Protein AF-A0A839JQA0-F1 (afdb_monomer)

Foldseek 3Di:
DLVVQLVVLQVVLVVCVVVVVLLSSLQSLLVSLVSVLVVLVVVVVVQVVVCVPDDDDDPSVVDPVCVSCVSVVSSVVSNVSSVVVVVVVVVVVVVVVVVVVVCCCCPVVVVVVPPDD

Secondary structure (DSSP, 8-state):
-HHHHHHHHHHHHHHHHHTT-HHHHHHHHHHHHHHHHHHHHHHHHHHHHHHTTSSS--GGGGS-HHHHHHHHHHHHHHHHHHHHHHHHHHHHHHHHHHHHHHHHIIIIITTTTS---

Radius of gyration: 25.3 Å; Cα contacts (8 Å, |Δi|>4): 86; chains: 1; bounding box: 63×22×77 Å

Solvent-accessible surface area (backbone atoms only — not comparable to full-atom values): 6207 Å² total; per-residue (Å²): 115,69,66,62,53,38,53,49,28,46,52,49,16,51,53,28,44,74,69,65,36,54,33,58,15,21,42,34,37,15,51,22,24,44,53,50,29,51,51,50,51,52,51,47,51,52,45,55,62,52,38,76,76,62,67,91,74,51,77,72,77,71,55,57,69,68,67,62,44,46,31,48,53,50,16,51,53,27,39,53,52,14,52,52,44,44,52,52,49,53,51,50,52,54,52,50,51,53,52,49,51,54,47,45,47,54,69,73,52,54,68,74,74,80,79,84,131

Sequence (117 aa):
MAATVIIGLFLEAGVELYRRRLAAASFTAAAGFVTLHIAFIAIAWQAAATVAEEEPYPAVASLPTAAYDAPAWAAVAFLATGIILAALQWRRERVMKKQLEQFFERCLFGHNEAKED

pLDDT: mean 81.52, std 15.18, range [43.09, 96.56]

Structure (mmCIF, N/CA/C/O backbone):
data_AF-A0A839JQA0-F1
#
_entry.id   AF-A0A839JQA0-F1
#
loop_
_atom_site.group_PDB
_atom_site.id
_atom_site.type_symbol
_atom_site.label_atom_id
_atom_site.label_alt_id
_atom_site.label_comp_id
_atom_site.label_asym_id
_atom_site.label_entity_id
_atom_site.label_seq_id
_atom_site.pdbx_PDB_ins_code
_atom_site.Cartn_x
_atom_site.Cartn_y
_atom_site.Cartn_z
_atom_site.occupancy
_atom_site.B_iso_or_equiv
_atom_site.auth_seq_id
_atom_site.auth_comp_id
_atom_site.auth_asym_id
_atom_site.auth_atom_id
_atom_site.pdbx_PDB_model_num
ATOM 1 N N . MET A 1 1 ? 14.415 13.774 -7.849 1.00 62.81 1 MET A N 1
ATOM 2 C CA . MET A 1 1 ? 13.183 14.162 -7.121 1.00 62.81 1 MET A CA 1
ATOM 3 C C . MET A 1 1 ? 12.187 13.008 -6.958 1.00 62.81 1 MET A C 1
ATOM 5 O O . MET A 1 1 ? 11.658 12.860 -5.870 1.00 62.81 1 MET A O 1
ATOM 9 N N . ALA A 1 2 ? 11.954 12.146 -7.959 1.00 75.25 2 ALA A N 1
ATOM 10 C CA . ALA A 1 2 ? 11.034 11.003 -7.803 1.00 75.25 2 ALA A CA 1
ATOM 11 C C . ALA A 1 2 ? 11.497 9.966 -6.753 1.00 75.25 2 ALA A C 1
ATOM 13 O O . ALA A 1 2 ? 10.706 9.528 -5.925 1.00 75.25 2 ALA A O 1
ATOM 14 N N . ALA A 1 3 ? 12.793 9.633 -6.721 1.00 83.81 3 ALA A N 1
ATOM 15 C CA . ALA A 1 3 ? 13.338 8.646 -5.783 1.00 83.81 3 ALA A CA 1
ATOM 16 C C . ALA A 1 3 ? 13.151 9.035 -4.304 1.00 83.81 3 ALA A C 1
ATOM 18 O O . ALA A 1 3 ? 12.801 8.193 -3.486 1.00 83.81 3 ALA A O 1
ATOM 19 N N . THR A 1 4 ? 13.325 10.315 -3.958 1.00 91.38 4 THR A N 1
ATOM 20 C CA . THR A 1 4 ? 13.140 10.808 -2.582 1.00 91.38 4 THR A CA 1
ATOM 21 C C . THR A 1 4 ? 11.687 10.700 -2.124 1.00 91.38 4 THR A C 1
ATOM 23 O O . THR A 1 4 ? 11.446 10.352 -0.973 1.00 91.38 4 THR A O 1
ATOM 26 N N . VAL A 1 5 ? 10.724 10.933 -3.023 1.00 91.00 5 VAL A N 1
ATOM 27 C CA . VAL A 1 5 ? 9.290 10.767 -2.729 1.00 91.00 5 VAL A CA 1
ATOM 28 C C . VAL A 1 5 ? 8.955 9.294 -2.505 1.00 91.00 5 VAL A C 1
ATOM 30 O O . VAL A 1 5 ? 8.327 8.957 -1.507 1.00 91.00 5 VAL A O 1
ATOM 33 N N . ILE A 1 6 ? 9.429 8.408 -3.385 1.00 91.38 6 ILE A N 1
ATOM 34 C CA . ILE A 1 6 ? 9.197 6.960 -3.275 1.00 91.38 6 ILE A CA 1
ATOM 35 C C . ILE A 1 6 ? 9.757 6.420 -1.951 1.00 91.38 6 ILE A C 1
ATOM 37 O O . ILE A 1 6 ? 9.050 5.735 -1.215 1.00 91.38 6 ILE A O 1
ATOM 41 N N . ILE A 1 7 ? 11.006 6.763 -1.616 1.00 92.56 7 ILE A N 1
ATOM 42 C CA . ILE A 1 7 ? 11.641 6.348 -0.356 1.00 92.56 7 ILE A CA 1
ATOM 43 C C . ILE A 1 7 ? 10.857 6.884 0.848 1.00 92.56 7 ILE A C 1
ATOM 45 O O . ILE A 1 7 ? 10.615 6.137 1.795 1.00 92.56 7 ILE A O 1
ATOM 49 N N . GLY A 1 8 ? 10.431 8.150 0.802 1.00 93.50 8 GLY A N 1
ATOM 50 C CA . GLY A 1 8 ? 9.624 8.764 1.856 1.00 93.50 8 GLY A CA 1
ATOM 51 C C . GLY A 1 8 ? 8.318 8.013 2.111 1.00 93.50 8 GLY A C 1
ATOM 52 O O . GLY A 1 8 ? 8.029 7.683 3.258 1.00 93.50 8 GLY A O 1
ATOM 53 N N . LEU A 1 9 ? 7.586 7.657 1.051 1.00 93.81 9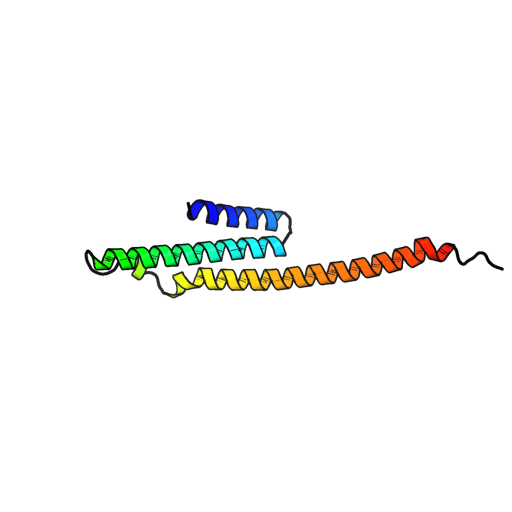 LEU A N 1
ATOM 54 C CA . LEU A 1 9 ? 6.334 6.899 1.151 1.00 93.81 9 LEU A CA 1
ATOM 55 C C . LEU A 1 9 ? 6.546 5.514 1.778 1.00 93.81 9 LEU A C 1
ATOM 57 O O . LEU A 1 9 ? 5.777 5.100 2.640 1.00 93.81 9 LEU A O 1
ATOM 61 N N . PHE A 1 10 ? 7.610 4.799 1.406 1.00 93.00 10 PHE A N 1
ATOM 62 C CA . PHE A 1 10 ? 7.890 3.491 2.009 1.00 93.00 10 PHE A CA 1
ATOM 63 C C . PHE A 1 10 ? 8.361 3.589 3.465 1.00 93.00 10 PHE A C 1
ATOM 65 O O . PHE A 1 10 ? 7.989 2.744 4.283 1.00 93.00 10 PHE A O 1
ATOM 72 N N . LEU A 1 11 ? 9.133 4.622 3.816 1.00 96.12 11 LEU A N 1
ATOM 73 C CA . LEU A 1 11 ? 9.495 4.896 5.209 1.00 96.12 11 LEU A CA 1
ATOM 74 C C . LEU A 1 11 ? 8.255 5.204 6.049 1.00 96.12 11 LEU A C 1
ATOM 76 O O . LEU A 1 11 ? 8.095 4.645 7.133 1.00 96.12 11 LEU A O 1
ATOM 80 N N . GLU A 1 12 ? 7.361 6.049 5.541 1.00 95.00 12 GLU A N 1
ATOM 81 C CA . GLU A 1 12 ? 6.112 6.395 6.213 1.00 95.00 12 GLU A CA 1
ATOM 82 C C . GLU A 1 12 ? 5.208 5.168 6.379 1.00 95.00 12 GLU A C 1
ATOM 84 O O . GLU A 1 12 ? 4.757 4.895 7.493 1.00 95.00 12 GLU A O 1
ATOM 89 N N . ALA A 1 13 ? 5.059 4.345 5.337 1.00 93.12 13 ALA A N 1
ATOM 90 C CA . ALA A 1 13 ? 4.343 3.075 5.428 1.00 93.12 13 ALA A CA 1
ATOM 91 C C . ALA A 1 13 ? 4.941 2.153 6.510 1.00 93.12 13 ALA A C 1
ATOM 93 O O . ALA A 1 13 ? 4.205 1.529 7.279 1.00 93.12 13 ALA A O 1
ATOM 94 N N . GLY A 1 14 ? 6.273 2.103 6.628 1.00 93.62 14 GLY A N 1
ATOM 95 C CA . GLY A 1 14 ? 6.969 1.371 7.689 1.00 93.62 14 GLY A CA 1
ATOM 96 C C . GLY A 1 14 ? 6.680 1.921 9.091 1.00 93.62 14 GLY A C 1
ATOM 97 O O . GLY A 1 14 ? 6.420 1.152 10.020 1.00 93.62 14 GLY A O 1
ATOM 98 N N . VAL A 1 15 ? 6.657 3.247 9.250 1.00 96.56 15 VAL A N 1
ATOM 99 C CA . VAL A 1 15 ? 6.299 3.914 10.515 1.00 96.56 15 VAL A CA 1
ATOM 100 C C . VAL A 1 15 ? 4.844 3.630 10.897 1.00 96.56 15 VAL A C 1
ATOM 102 O O . VAL A 1 15 ? 4.544 3.357 12.063 1.00 96.56 15 VAL A O 1
ATOM 105 N N . GLU A 1 16 ? 3.926 3.667 9.939 1.00 94.75 16 GLU A N 1
ATOM 106 C CA . GLU A 1 16 ? 2.511 3.369 10.166 1.00 94.75 16 GLU A CA 1
ATOM 107 C C . GLU A 1 16 ? 2.284 1.902 10.526 1.00 94.75 16 GLU A C 1
ATOM 109 O O . GLU A 1 16 ? 1.506 1.602 11.442 1.00 94.75 16 GLU A O 1
ATOM 114 N N . LEU A 1 17 ? 3.014 0.997 9.872 1.00 93.25 17 LEU A N 1
ATOM 115 C CA . LEU A 1 17 ? 3.010 -0.424 10.192 1.00 93.25 17 LEU A CA 1
ATOM 116 C C . LEU A 1 17 ? 3.523 -0.662 11.618 1.00 93.25 17 LEU A C 1
ATOM 118 O O . LEU A 1 17 ? 2.867 -1.359 12.396 1.00 93.25 17 LEU A O 1
ATOM 122 N N . TYR A 1 18 ? 4.627 -0.012 12.001 1.00 95.00 18 TYR A N 1
ATOM 123 C CA . TYR A 1 18 ? 5.167 -0.058 13.364 1.00 95.00 18 TYR A CA 1
ATOM 124 C C . TYR A 1 18 ? 4.159 0.454 14.405 1.00 95.00 18 TYR A C 1
ATOM 126 O O . TYR A 1 18 ? 3.971 -0.152 15.462 1.00 95.00 18 TYR A O 1
ATOM 134 N N . ARG A 1 19 ? 3.421 1.523 14.080 1.00 94.94 19 ARG A N 1
ATOM 135 C CA . ARG A 1 19 ? 2.332 2.071 14.912 1.00 94.94 19 ARG A CA 1
ATOM 136 C C . ARG A 1 19 ? 1.049 1.230 14.891 1.00 94.94 19 ARG A C 1
ATOM 138 O O . ARG A 1 19 ? 0.043 1.658 15.457 1.00 94.94 19 ARG A O 1
ATOM 145 N N . ARG A 1 20 ? 1.057 0.053 14.251 1.00 92.00 20 ARG A N 1
ATOM 146 C CA . ARG A 1 20 ? -0.097 -0.851 14.081 1.00 92.00 20 ARG A CA 1
ATOM 147 C C . ARG A 1 20 ? -1.289 -0.207 13.360 1.00 92.00 20 ARG A C 1
ATOM 149 O O . ARG A 1 20 ? -2.420 -0.684 13.472 1.00 92.00 20 ARG A O 1
ATOM 156 N N . ARG A 1 21 ? -1.056 0.853 12.584 1.00 92.12 21 ARG A N 1
ATOM 157 C CA . ARG A 1 21 ? -2.076 1.524 11.765 1.00 92.12 21 ARG A CA 1
ATOM 158 C C . ARG A 1 21 ? -2.156 0.854 10.398 1.00 92.12 21 ARG A C 1
ATOM 160 O O . ARG A 1 21 ? -1.817 1.452 9.387 1.00 92.12 21 ARG A O 1
ATOM 167 N N . LEU A 1 22 ? -2.602 -0.404 10.384 1.00 91.44 22 LEU A N 1
ATOM 168 C CA . LEU A 1 22 ? -2.527 -1.272 9.201 1.00 91.44 22 LEU A CA 1
ATOM 169 C C . LEU A 1 22 ? -3.209 -0.678 7.957 1.00 91.44 22 LEU A C 1
ATOM 171 O O . LEU A 1 22 ? -2.642 -0.761 6.877 1.00 91.44 22 LEU A O 1
ATOM 175 N N . ALA A 1 23 ? -4.381 -0.048 8.110 1.00 91.62 23 ALA A N 1
ATOM 176 C CA . ALA A 1 23 ? -5.084 0.591 6.994 1.00 91.62 23 ALA A CA 1
ATOM 177 C C . ALA A 1 23 ? -4.284 1.767 6.405 1.00 91.62 23 ALA A C 1
ATOM 179 O O . ALA A 1 23 ? -4.124 1.862 5.192 1.00 91.62 23 ALA A O 1
ATOM 180 N N . ALA A 1 24 ? -3.724 2.624 7.262 1.00 91.75 24 ALA A N 1
ATOM 181 C CA . ALA A 1 24 ? -2.895 3.744 6.826 1.00 91.75 24 ALA A CA 1
ATOM 182 C C . ALA A 1 24 ? -1.630 3.234 6.117 1.00 91.75 24 ALA A C 1
ATOM 184 O O . ALA A 1 24 ? -1.423 3.550 4.949 1.00 91.75 24 ALA A O 1
ATOM 185 N N . ALA A 1 25 ? -0.915 2.293 6.748 1.00 94.25 25 ALA A N 1
ATOM 186 C CA . ALA A 1 25 ? 0.287 1.676 6.190 1.00 94.25 25 ALA A CA 1
ATOM 187 C C . ALA A 1 25 ? 0.050 1.089 4.792 1.00 94.25 25 ALA A C 1
ATOM 189 O O . ALA A 1 25 ? 0.880 1.245 3.898 1.00 94.25 25 ALA A O 1
ATOM 190 N N . SER A 1 26 ? -1.097 0.435 4.583 1.00 92.12 26 SER A N 1
ATOM 191 C CA . SER A 1 26 ? -1.455 -0.111 3.274 1.00 92.12 26 SER A CA 1
ATOM 192 C C . SER A 1 26 ? -1.762 0.961 2.227 1.00 92.12 26 SER A C 1
ATOM 194 O O . SER A 1 26 ? -1.356 0.798 1.080 1.00 92.12 26 SER A O 1
ATOM 196 N N . PHE A 1 27 ? -2.414 2.070 2.588 1.00 94.00 27 PHE A N 1
ATOM 197 C CA . PHE A 1 27 ? -2.654 3.164 1.641 1.00 94.00 27 PHE A CA 1
ATOM 198 C C . PHE A 1 27 ? -1.354 3.874 1.261 1.00 94.00 27 PHE A C 1
ATOM 200 O O . PHE A 1 27 ? -1.126 4.144 0.082 1.00 94.00 27 PHE A O 1
ATOM 207 N N . THR A 1 28 ? -0.472 4.102 2.230 1.00 93.69 28 THR A N 1
ATOM 208 C CA . THR A 1 28 ? 0.826 4.742 2.002 1.00 93.69 28 THR A CA 1
ATOM 209 C C . THR A 1 28 ? 1.746 3.850 1.165 1.00 93.69 28 THR A C 1
ATOM 211 O O . THR A 1 28 ? 2.375 4.322 0.216 1.00 93.69 28 THR A O 1
ATOM 214 N N . ALA A 1 29 ? 1.753 2.535 1.418 1.00 93.81 29 ALA A N 1
ATOM 215 C CA . ALA A 1 29 ? 2.452 1.570 0.569 1.00 93.81 29 ALA A CA 1
ATOM 216 C C . ALA A 1 29 ? 1.886 1.553 -0.862 1.00 93.81 29 ALA A C 1
ATOM 218 O O . ALA A 1 29 ? 2.657 1.590 -1.822 1.00 93.81 29 ALA A O 1
ATOM 219 N N . ALA A 1 30 ? 0.555 1.556 -1.021 1.00 94.88 30 ALA A N 1
ATOM 220 C CA . ALA A 1 30 ? -0.082 1.635 -2.336 1.00 94.88 30 ALA A CA 1
ATOM 221 C C . ALA A 1 30 ? 0.338 2.907 -3.090 1.0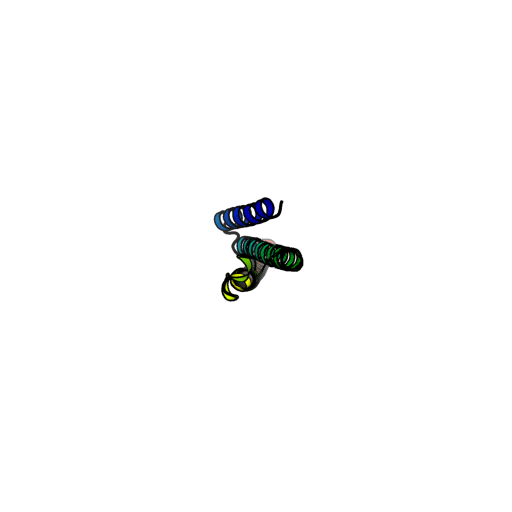0 94.88 30 ALA A C 1
ATOM 223 O O . ALA A 1 30 ? 0.719 2.824 -4.256 1.00 94.88 30 ALA A O 1
ATOM 224 N N . ALA A 1 31 ? 0.354 4.064 -2.420 1.00 93.56 31 ALA A N 1
ATOM 225 C CA . ALA A 1 31 ? 0.827 5.321 -2.998 1.00 93.56 31 ALA A CA 1
ATOM 226 C C . ALA A 1 31 ? 2.302 5.243 -3.437 1.00 93.56 31 ALA A C 1
ATOM 228 O O . ALA A 1 31 ? 2.653 5.725 -4.520 1.00 93.56 31 ALA A O 1
ATOM 229 N N . GLY A 1 32 ? 3.155 4.587 -2.642 1.00 93.69 32 GLY A N 1
ATOM 230 C CA . GLY A 1 32 ? 4.551 4.311 -2.997 1.00 93.69 32 GLY A CA 1
ATOM 231 C C . GLY A 1 32 ? 4.674 3.506 -4.292 1.00 93.69 32 GLY A C 1
ATOM 232 O O . GLY A 1 32 ? 5.402 3.904 -5.204 1.00 93.69 32 GLY A O 1
ATOM 233 N N . PHE A 1 33 ? 3.906 2.422 -4.414 1.00 93.75 33 PHE A N 1
ATOM 234 C CA . PHE A 1 33 ? 3.893 1.576 -5.609 1.00 93.75 33 PHE A CA 1
ATOM 235 C C . PHE A 1 33 ? 3.312 2.268 -6.850 1.00 93.75 33 PHE A C 1
ATOM 237 O O . PHE A 1 33 ? 3.876 2.119 -7.933 1.00 93.75 33 PHE A O 1
ATOM 244 N N . VAL A 1 34 ? 2.254 3.076 -6.711 1.00 93.06 34 VAL A N 1
ATOM 245 C CA . VAL A 1 34 ? 1.721 3.895 -7.819 1.00 93.06 34 VAL A CA 1
ATOM 246 C C . VAL A 1 34 ? 2.775 4.883 -8.311 1.00 93.06 34 VAL A C 1
ATOM 248 O O . VAL A 1 34 ? 3.024 4.979 -9.511 1.00 93.06 34 VAL A O 1
ATOM 251 N N . THR A 1 35 ? 3.432 5.589 -7.390 1.00 92.19 35 THR A N 1
ATOM 252 C CA . THR A 1 35 ? 4.480 6.560 -7.738 1.00 92.19 35 THR A CA 1
ATOM 253 C C . THR A 1 35 ? 5.639 5.878 -8.466 1.00 92.19 35 THR A C 1
ATOM 255 O O . THR A 1 35 ? 6.156 6.402 -9.451 1.00 92.19 35 THR A O 1
ATOM 258 N N . LEU A 1 36 ? 6.018 4.681 -8.015 1.00 90.25 36 LEU A N 1
ATOM 259 C CA . LEU A 1 36 ? 7.063 3.870 -8.632 1.00 90.25 36 LEU A CA 1
ATOM 260 C C . LEU A 1 36 ? 6.657 3.360 -10.028 1.00 90.25 36 LEU A C 1
ATOM 262 O O . LEU A 1 36 ? 7.472 3.416 -10.946 1.00 90.25 36 LEU A O 1
ATOM 266 N N . HIS A 1 37 ? 5.399 2.956 -10.231 1.00 89.44 37 HIS A N 1
ATOM 267 C CA . HIS A 1 37 ? 4.872 2.593 -11.553 1.00 89.44 37 HIS A CA 1
ATOM 268 C C . HIS A 1 37 ? 4.914 3.775 -12.536 1.00 89.44 37 HIS A C 1
ATOM 270 O O . HIS A 1 37 ? 5.409 3.639 -13.654 1.00 89.44 37 HIS A O 1
ATOM 276 N N . ILE A 1 38 ? 4.465 4.959 -12.106 1.00 89.12 38 ILE A N 1
ATOM 277 C CA . ILE A 1 38 ? 4.494 6.178 -12.930 1.00 89.12 38 ILE A CA 1
ATOM 278 C C . ILE A 1 38 ? 5.935 6.562 -13.278 1.00 89.12 38 ILE A C 1
ATOM 280 O O . ILE A 1 38 ? 6.213 6.931 -14.418 1.00 89.12 38 ILE A O 1
ATOM 284 N N . ALA A 1 39 ? 6.866 6.444 -12.325 1.00 87.69 39 ALA A N 1
ATOM 285 C CA . ALA A 1 39 ? 8.280 6.695 -12.582 1.00 87.69 39 ALA A CA 1
ATOM 286 C C . ALA A 1 39 ? 8.840 5.741 -13.650 1.00 87.69 39 ALA A C 1
ATOM 288 O O . ALA A 1 39 ? 9.553 6.193 -14.545 1.00 87.69 39 ALA A O 1
ATOM 289 N N . PHE A 1 40 ? 8.476 4.454 -13.612 1.00 83.88 40 PHE A N 1
ATOM 290 C CA . PHE A 1 40 ? 8.858 3.506 -14.661 1.00 83.88 40 PHE A CA 1
ATOM 291 C C . PHE A 1 40 ? 8.280 3.870 -16.029 1.00 83.88 40 PHE A C 1
ATOM 293 O O . PHE A 1 40 ? 9.024 3.852 -17.007 1.00 83.88 40 PHE A O 1
ATOM 300 N N . ILE A 1 41 ? 7.000 4.252 -16.107 1.00 84.38 41 ILE A N 1
ATOM 301 C CA . ILE A 1 41 ? 6.377 4.703 -17.363 1.00 84.38 41 ILE A CA 1
ATOM 302 C C . ILE A 1 41 ? 7.100 5.937 -17.909 1.00 84.38 41 ILE A C 1
ATOM 304 O O . ILE A 1 41 ? 7.407 5.990 -19.097 1.00 84.38 41 I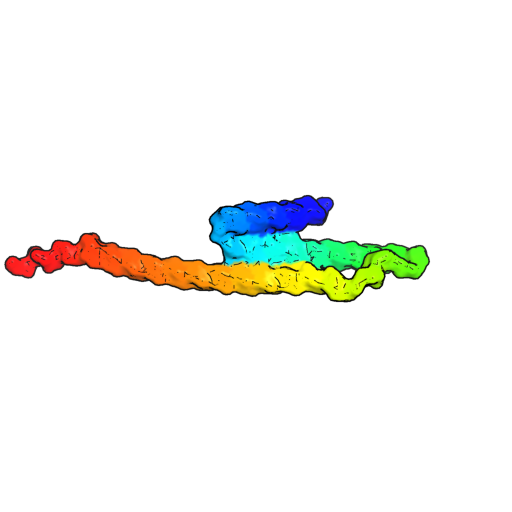LE A O 1
ATOM 308 N N . ALA A 1 42 ? 7.407 6.913 -17.053 1.00 85.06 42 ALA A N 1
ATOM 309 C CA . ALA A 1 42 ? 8.105 8.129 -17.461 1.00 85.06 42 ALA A CA 1
ATOM 310 C C . ALA A 1 42 ? 9.511 7.828 -18.006 1.00 85.06 42 ALA A C 1
ATOM 312 O O . ALA A 1 42 ? 9.890 8.363 -19.047 1.00 85.06 42 ALA A O 1
ATOM 313 N N . ILE A 1 43 ? 10.259 6.936 -17.346 1.00 81.12 43 ILE A N 1
ATOM 314 C CA . ILE A 1 43 ? 11.585 6.496 -17.807 1.00 81.12 43 ILE A CA 1
ATOM 315 C C . ILE A 1 43 ? 11.471 5.749 -19.141 1.00 81.12 43 ILE A C 1
ATOM 317 O O . ILE A 1 43 ? 12.245 6.022 -20.055 1.00 81.12 43 ILE A O 1
ATOM 321 N N . ALA A 1 44 ? 10.502 4.841 -19.277 1.00 78.31 44 ALA A N 1
ATOM 322 C CA . ALA A 1 44 ? 10.270 4.102 -20.516 1.00 78.31 44 ALA A CA 1
ATOM 323 C C . ALA A 1 44 ? 9.891 5.033 -21.677 1.00 78.31 44 ALA A C 1
ATOM 325 O O . ALA A 1 44 ? 10.427 4.895 -22.775 1.00 78.31 44 ALA A O 1
ATOM 326 N N . TRP A 1 45 ? 9.029 6.019 -21.424 1.00 78.44 45 TRP A N 1
ATOM 327 C CA . TRP A 1 45 ? 8.639 7.022 -22.412 1.00 78.44 45 TRP A CA 1
ATOM 328 C C . TRP A 1 45 ? 9.819 7.897 -22.841 1.00 78.44 45 TRP A C 1
ATOM 330 O O . TRP A 1 45 ? 10.028 8.114 -24.033 1.00 78.44 45 TRP A O 1
ATOM 340 N N . GLN A 1 46 ? 10.627 8.366 -21.886 1.00 77.88 46 GLN A N 1
ATOM 341 C CA . GLN A 1 46 ? 11.823 9.153 -22.182 1.00 77.88 46 GLN A CA 1
ATOM 342 C C . GLN A 1 46 ? 12.839 8.342 -22.994 1.00 77.88 46 GLN A C 1
ATOM 344 O O . GLN A 1 46 ? 13.388 8.853 -23.964 1.00 77.88 46 GLN A O 1
ATOM 349 N N . ALA A 1 47 ? 13.046 7.074 -22.637 1.00 71.75 47 ALA A N 1
ATOM 350 C CA . ALA A 1 47 ? 13.944 6.184 -23.361 1.00 71.75 47 ALA A CA 1
ATOM 351 C C . ALA A 1 47 ? 13.453 5.915 -24.797 1.00 71.75 47 ALA A C 1
ATOM 353 O O . ALA A 1 47 ? 14.252 5.910 -25.730 1.00 71.75 47 ALA A O 1
ATOM 354 N N . ALA A 1 48 ? 12.141 5.749 -24.994 1.00 70.50 48 ALA A N 1
ATOM 355 C CA . ALA A 1 48 ? 11.547 5.627 -26.324 1.00 70.50 48 ALA A CA 1
ATOM 356 C C . ALA A 1 48 ? 11.718 6.910 -27.159 1.00 70.50 48 ALA A C 1
ATOM 358 O O . ALA A 1 48 ? 12.014 6.828 -28.348 1.00 70.50 48 ALA A O 1
ATOM 359 N N . ALA A 1 49 ? 11.588 8.086 -26.537 1.00 70.62 49 ALA A N 1
ATOM 360 C CA . ALA A 1 49 ? 11.792 9.369 -27.207 1.00 70.62 49 ALA A CA 1
ATOM 361 C C . ALA A 1 49 ? 13.255 9.598 -27.629 1.00 70.62 49 ALA A C 1
ATOM 363 O O . ALA A 1 49 ? 13.491 10.170 -28.686 1.00 70.62 49 ALA A O 1
ATOM 364 N N . THR A 1 50 ? 14.236 9.134 -26.846 1.00 63.75 50 THR A N 1
ATOM 365 C CA . THR A 1 50 ? 15.668 9.280 -27.179 1.00 63.75 50 THR A CA 1
ATOM 366 C C . THR A 1 50 ? 16.150 8.293 -28.244 1.00 63.75 50 THR A C 1
ATOM 368 O O . THR A 1 50 ? 17.051 8.608 -29.008 1.00 63.75 50 THR A O 1
ATOM 371 N N . VAL A 1 51 ? 15.540 7.108 -28.329 1.00 57.88 51 VAL A N 1
ATOM 372 C CA . VAL A 1 51 ? 15.873 6.076 -29.337 1.00 57.88 51 VAL A CA 1
ATOM 373 C C . VAL A 1 51 ? 15.331 6.407 -30.728 1.00 57.88 51 VAL A C 1
ATOM 375 O O . VAL A 1 51 ? 15.787 5.848 -31.720 1.00 57.88 51 VAL A O 1
ATOM 378 N N . ALA A 1 52 ? 14.402 7.360 -30.829 1.00 55.38 52 ALA A N 1
ATOM 379 C CA . ALA A 1 52 ? 14.006 7.926 -32.113 1.00 55.38 52 ALA A CA 1
ATOM 380 C C . ALA A 1 52 ? 15.129 8.755 -32.781 1.00 55.38 52 ALA A C 1
ATOM 382 O O . ALA A 1 52 ? 15.038 8.998 -33.982 1.00 55.38 52 ALA A O 1
ATOM 383 N N . GLU A 1 53 ? 16.171 9.158 -32.038 1.00 56.94 53 GLU A N 1
ATOM 384 C CA . GLU A 1 53 ? 17.273 9.998 -32.537 1.00 56.94 53 GLU A CA 1
ATOM 385 C C . GLU A 1 53 ? 18.575 9.204 -32.808 1.00 56.94 53 GLU A C 1
ATOM 387 O O . GLU A 1 53 ? 19.214 9.469 -33.820 1.00 56.94 53 GLU A O 1
ATOM 392 N N . GLU A 1 54 ? 18.957 8.194 -32.006 1.00 53.12 54 GLU A N 1
ATOM 393 C CA . GLU A 1 54 ? 20.222 7.436 -32.174 1.00 53.12 54 GLU A CA 1
ATOM 394 C C . GLU A 1 54 ? 20.113 5.958 -31.687 1.00 53.12 54 GLU A C 1
ATOM 396 O O . GLU A 1 54 ? 19.991 5.708 -30.491 1.00 53.12 54 GLU A O 1
ATOM 401 N N . GLU A 1 55 ? 20.221 4.987 -32.618 1.00 54.75 55 GLU A N 1
ATOM 402 C CA . GLU A 1 55 ? 20.447 3.519 -32.444 1.00 54.75 55 GLU A CA 1
ATOM 403 C C . GLU A 1 55 ? 19.404 2.652 -31.665 1.00 54.75 55 GLU A C 1
ATOM 405 O O . GLU A 1 55 ? 18.638 3.133 -30.830 1.00 54.75 55 GLU A O 1
ATOM 410 N N . PRO A 1 56 ? 19.309 1.328 -31.955 1.00 54.19 56 PRO A N 1
ATOM 411 C CA . PRO A 1 56 ? 18.144 0.510 -31.649 1.00 54.19 56 PRO A CA 1
ATOM 412 C C . PRO A 1 56 ? 18.112 0.023 -30.194 1.00 54.19 56 PRO A C 1
ATOM 414 O O . PRO A 1 56 ? 18.922 -0.790 -29.757 1.00 54.19 56 PRO A O 1
ATOM 417 N N . TYR A 1 57 ? 17.038 0.429 -29.518 1.00 52.44 57 TYR A N 1
ATOM 418 C CA . TYR A 1 57 ? 16.475 -0.132 -28.287 1.00 52.44 57 TYR A CA 1
ATOM 419 C C . TYR A 1 57 ? 17.249 0.138 -26.978 1.00 52.44 57 TYR A C 1
ATOM 421 O O . TYR A 1 57 ? 18.291 -0.458 -26.710 1.00 52.44 57 TYR A O 1
ATOM 429 N N . PRO A 1 58 ? 16.691 0.966 -26.071 1.00 58.09 58 PRO A N 1
ATOM 430 C CA . PRO A 1 58 ? 17.317 1.239 -24.787 1.00 58.09 58 PRO A CA 1
ATOM 431 C C . PRO A 1 58 ? 17.160 0.021 -23.866 1.00 58.09 58 PRO A C 1
ATOM 433 O O . PRO A 1 58 ? 16.155 -0.687 -23.928 1.00 58.09 58 PRO A O 1
ATOM 436 N N . ALA A 1 59 ? 18.093 -0.182 -22.930 1.00 54.56 59 ALA A N 1
ATOM 437 C CA . ALA A 1 59 ? 18.056 -1.270 -21.938 1.00 54.56 59 ALA A CA 1
ATOM 438 C C . ALA A 1 59 ? 16.730 -1.360 -21.147 1.00 54.56 59 ALA A C 1
ATOM 440 O O . ALA A 1 59 ? 16.362 -2.426 -20.660 1.00 54.56 59 ALA A O 1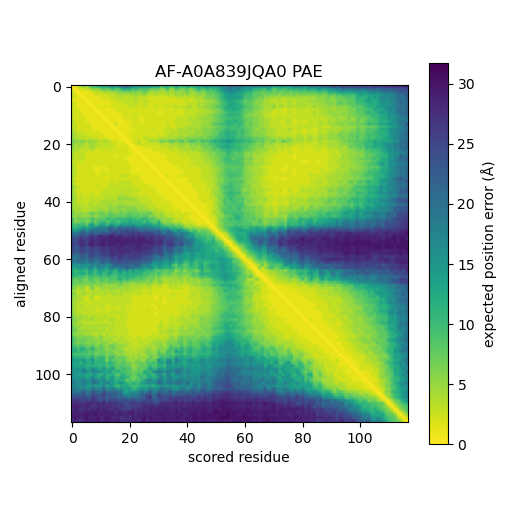
ATOM 441 N N . VAL A 1 60 ? 15.972 -0.264 -21.078 1.00 51.47 60 VAL A N 1
ATOM 442 C CA . VAL A 1 60 ? 14.625 -0.173 -20.498 1.00 51.47 60 VAL A CA 1
ATOM 443 C C . VAL A 1 60 ? 13.641 -1.121 -21.214 1.00 51.47 60 VAL A C 1
ATOM 445 O O . VAL A 1 60 ? 12.833 -1.787 -20.571 1.00 51.47 60 VAL A O 1
ATOM 448 N N . ALA A 1 61 ? 13.770 -1.302 -22.528 1.00 54.72 61 ALA A N 1
ATOM 449 C CA . ALA A 1 61 ? 12.938 -2.208 -23.320 1.00 54.72 61 ALA A CA 1
ATOM 450 C C . ALA A 1 61 ? 13.266 -3.707 -23.137 1.00 54.72 61 ALA A C 1
ATOM 452 O O . ALA A 1 61 ? 12.524 -4.553 -23.628 1.00 54.72 61 ALA A O 1
ATOM 453 N N . SER A 1 62 ? 14.351 -4.049 -22.427 1.00 59.06 62 SER A N 1
ATOM 454 C CA . SER A 1 62 ? 14.710 -5.446 -22.119 1.00 59.06 62 SER A CA 1
ATOM 455 C C . SER A 1 62 ? 14.063 -5.988 -20.840 1.00 59.06 62 SER A C 1
ATOM 457 O O . SER A 1 62 ? 14.108 -7.193 -20.588 1.00 59.06 62 SER A O 1
ATOM 459 N N . LEU A 1 63 ? 13.444 -5.123 -20.027 1.00 62.00 63 LEU A N 1
ATOM 460 C CA . LEU A 1 63 ? 12.692 -5.563 -18.856 1.00 62.00 63 LEU A CA 1
ATOM 461 C C . LEU A 1 63 ? 11.408 -6.273 -19.311 1.00 62.00 63 LEU A C 1
ATOM 463 O O . LEU A 1 63 ? 10.651 -5.701 -20.099 1.00 62.00 63 LEU A O 1
ATOM 467 N N . PRO A 1 64 ? 11.124 -7.491 -18.811 1.00 70.62 64 PRO A N 1
ATOM 468 C CA . PRO A 1 64 ? 9.872 -8.175 -19.104 1.00 70.62 64 PRO A CA 1
ATOM 469 C C . PRO A 1 64 ? 8.690 -7.273 -18.750 1.00 70.62 64 PRO A C 1
ATOM 471 O O . PRO A 1 64 ? 8.715 -6.621 -17.708 1.00 70.62 64 PRO A O 1
ATOM 474 N N . THR A 1 65 ? 7.626 -7.280 -19.552 1.00 69.12 65 THR A N 1
ATOM 475 C CA . THR A 1 65 ? 6.400 -6.496 -19.296 1.00 69.12 65 THR A CA 1
ATOM 476 C C . THR A 1 65 ? 5.873 -6.700 -17.870 1.00 69.12 65 THR A C 1
ATOM 478 O O . THR A 1 65 ? 5.459 -5.757 -17.206 1.00 69.12 65 THR A O 1
ATOM 481 N N . ALA A 1 66 ? 6.029 -7.914 -17.336 1.00 69.94 66 ALA A N 1
ATOM 482 C CA . ALA A 1 66 ? 5.695 -8.249 -15.955 1.00 69.94 66 ALA A CA 1
ATOM 483 C C . ALA A 1 66 ? 6.400 -7.370 -14.898 1.00 69.94 66 ALA A C 1
ATOM 485 O O . ALA A 1 66 ? 5.828 -7.114 -13.841 1.00 69.94 66 ALA A O 1
ATOM 486 N N . ALA A 1 67 ? 7.617 -6.886 -15.162 1.00 73.75 67 ALA A N 1
ATOM 487 C CA . ALA A 1 67 ? 8.343 -5.995 -14.258 1.00 73.75 67 ALA A CA 1
ATOM 488 C C . ALA A 1 67 ? 7.755 -4.571 -14.238 1.00 73.75 67 ALA A C 1
ATOM 490 O O . ALA A 1 67 ? 7.798 -3.917 -13.197 1.00 73.75 67 ALA A O 1
ATOM 491 N N . TYR A 1 68 ? 7.162 -4.115 -15.348 1.00 70.94 68 TYR A N 1
ATOM 492 C CA . TYR A 1 68 ? 6.453 -2.831 -15.419 1.00 70.94 68 TYR A CA 1
ATOM 493 C C . TYR A 1 68 ? 5.114 -2.869 -14.691 1.00 70.94 68 TYR A C 1
ATOM 495 O O . TYR A 1 68 ? 4.743 -1.895 -14.033 1.00 70.94 68 TYR A O 1
ATOM 503 N N . ASP A 1 69 ? 4.425 -4.005 -14.765 1.00 84.12 69 ASP A N 1
ATOM 504 C CA . ASP A 1 69 ? 3.098 -4.170 -14.177 1.00 84.12 69 ASP A CA 1
ATOM 505 C C . ASP A 1 69 ? 3.148 -4.557 -12.696 1.00 84.12 69 ASP A C 1
ATOM 507 O O . ASP A 1 69 ? 2.200 -4.293 -11.958 1.00 84.12 69 ASP A O 1
ATOM 511 N N . ALA A 1 70 ? 4.243 -5.159 -12.221 1.00 86.94 70 ALA A N 1
ATOM 512 C CA . ALA A 1 70 ? 4.372 -5.589 -10.828 1.00 86.94 70 ALA A CA 1
ATOM 513 C C . ALA A 1 70 ? 4.095 -4.463 -9.804 1.00 86.94 70 ALA A C 1
ATOM 515 O O . ALA A 1 70 ? 3.335 -4.703 -8.862 1.00 86.94 70 ALA A O 1
ATOM 516 N N . PRO A 1 71 ? 4.606 -3.228 -9.978 1.00 88.25 71 PRO A N 1
ATOM 517 C CA . PRO A 1 71 ? 4.236 -2.092 -9.137 1.00 88.25 71 PRO A CA 1
ATOM 518 C C . PRO A 1 71 ? 2.739 -1.758 -9.173 1.00 88.25 71 PRO A C 1
ATOM 520 O O . PRO A 1 71 ? 2.154 -1.475 -8.130 1.00 88.25 71 PRO A O 1
ATOM 523 N N . ALA A 1 72 ? 2.094 -1.830 -10.340 1.00 90.50 72 ALA A N 1
ATOM 524 C CA . ALA A 1 72 ? 0.661 -1.572 -10.462 1.00 90.50 72 ALA A CA 1
ATOM 525 C C . ALA A 1 72 ? -0.163 -2.642 -9.727 1.00 90.50 72 ALA A C 1
ATOM 527 O O . ALA A 1 72 ? -1.061 -2.311 -8.950 1.00 90.50 72 ALA A O 1
ATOM 528 N N . TRP A 1 73 ? 0.188 -3.920 -9.889 1.00 92.19 73 TRP A N 1
ATOM 529 C CA . TRP A 1 73 ? -0.455 -5.020 -9.164 1.00 92.19 73 TRP A CA 1
ATOM 530 C C . TRP A 1 73 ? -0.251 -4.919 -7.652 1.00 92.19 73 TRP A C 1
ATOM 532 O O . TRP A 1 73 ? -1.202 -5.113 -6.890 1.00 92.19 73 TRP A O 1
ATOM 542 N N . ALA A 1 74 ? 0.955 -4.559 -7.207 1.00 92.38 74 ALA A N 1
ATOM 543 C CA . ALA A 1 74 ? 1.236 -4.320 -5.797 1.00 92.38 74 ALA A CA 1
ATOM 544 C C . ALA A 1 74 ? 0.376 -3.172 -5.249 1.00 92.38 74 ALA A C 1
ATOM 546 O O . ALA A 1 74 ? -0.271 -3.335 -4.213 1.00 92.38 74 ALA A O 1
ATOM 547 N N . ALA A 1 75 ? 0.291 -2.047 -5.966 1.00 93.19 75 ALA A N 1
ATOM 548 C CA . ALA A 1 75 ? -0.562 -0.927 -5.581 1.00 93.19 75 ALA A CA 1
ATOM 549 C C . ALA A 1 75 ? -2.028 -1.348 -5.408 1.00 93.19 75 ALA A C 1
ATOM 551 O O . ALA A 1 75 ? -2.634 -1.035 -4.384 1.00 93.19 75 ALA A O 1
ATOM 552 N N . VAL A 1 76 ? -2.582 -2.100 -6.363 1.00 94.25 76 VAL A N 1
ATOM 553 C CA . VAL A 1 76 ? -3.962 -2.606 -6.294 1.00 94.25 76 VAL A CA 1
ATOM 554 C C . VAL A 1 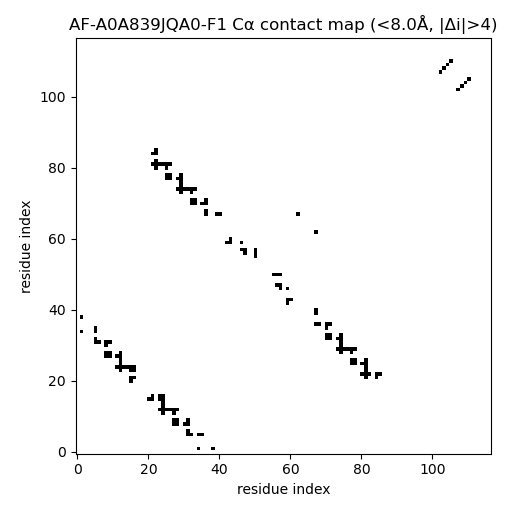76 ? -4.159 -3.527 -5.088 1.00 94.25 76 VAL A C 1
ATOM 556 O O . VAL A 1 76 ? -5.131 -3.365 -4.348 1.00 94.25 76 VAL A O 1
ATOM 559 N N . ALA A 1 77 ? -3.236 -4.461 -4.847 1.00 95.19 77 ALA A N 1
ATOM 560 C CA . ALA A 1 77 ? -3.317 -5.385 -3.717 1.00 95.19 77 ALA A CA 1
ATOM 561 C C . ALA A 1 77 ? -3.283 -4.649 -2.366 1.00 95.19 77 ALA A C 1
ATOM 563 O O . ALA A 1 77 ? -4.097 -4.933 -1.478 1.00 95.19 77 ALA A O 1
ATOM 564 N N . PHE A 1 78 ? -2.387 -3.670 -2.213 1.00 92.75 78 P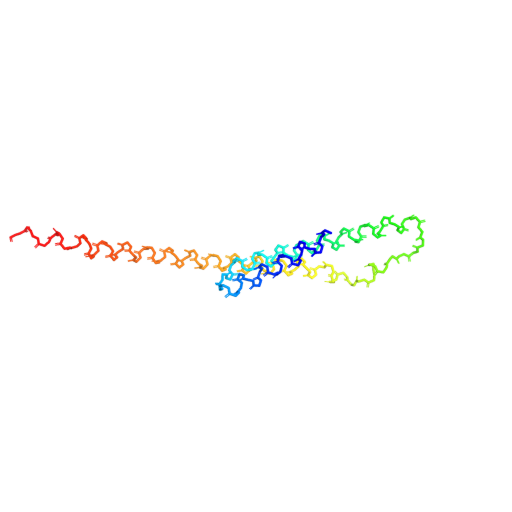HE A N 1
ATOM 565 C CA . PHE A 1 78 ? -2.306 -2.851 -1.004 1.00 92.75 78 PHE A CA 1
ATOM 566 C C . PHE A 1 78 ? -3.536 -1.954 -0.830 1.00 92.75 78 PHE A C 1
ATOM 568 O O . PHE A 1 78 ? -4.063 -1.869 0.278 1.00 92.75 78 PHE A O 1
ATOM 575 N N . LEU A 1 79 ? -4.056 -1.363 -1.909 1.00 94.12 79 LEU A N 1
ATOM 576 C CA . LEU A 1 79 ? -5.278 -0.559 -1.872 1.00 94.12 79 LEU A CA 1
ATOM 577 C C . LEU A 1 79 ? -6.484 -1.398 -1.426 1.00 94.12 79 LEU A C 1
ATOM 579 O O . LEU A 1 79 ? -7.208 -1.008 -0.510 1.00 94.12 79 LEU A O 1
ATOM 583 N N . ALA A 1 80 ? -6.673 -2.576 -2.026 1.00 95.69 80 ALA A N 1
ATOM 584 C CA . ALA A 1 80 ? -7.747 -3.497 -1.664 1.00 95.69 80 ALA A CA 1
ATOM 585 C C . ALA A 1 80 ? -7.640 -3.927 -0.192 1.00 95.69 80 ALA A C 1
ATOM 587 O O . ALA A 1 80 ? -8.626 -3.892 0.548 1.00 95.69 80 ALA A O 1
ATOM 588 N N . THR A 1 81 ? -6.427 -4.256 0.257 1.00 93.69 81 THR A N 1
ATOM 589 C CA . THR A 1 81 ? -6.156 -4.613 1.656 1.00 93.69 81 THR A CA 1
ATOM 590 C C . THR A 1 81 ? -6.489 -3.457 2.601 1.00 93.69 81 THR A C 1
ATOM 592 O O . THR A 1 81 ? -7.156 -3.664 3.616 1.00 93.69 81 THR A O 1
ATOM 595 N N . GLY A 1 82 ? -6.097 -2.231 2.252 1.00 92.12 82 GLY A N 1
ATOM 596 C CA . GLY A 1 82 ? -6.391 -1.038 3.043 1.00 92.12 82 GLY A CA 1
ATOM 597 C C . GLY A 1 82 ? -7.873 -0.734 3.157 1.00 92.12 82 GLY A C 1
ATOM 598 O O . GLY A 1 82 ? -8.347 -0.447 4.257 1.00 92.12 82 GLY A O 1
ATOM 599 N N . ILE A 1 83 ? -8.630 -0.893 2.070 1.00 94.62 83 ILE A N 1
ATOM 600 C CA . ILE A 1 83 ? -10.092 -0.743 2.080 1.00 94.62 83 ILE A CA 1
ATOM 601 C C . ILE A 1 83 ? -10.732 -1.764 3.027 1.00 94.62 83 ILE A C 1
ATOM 603 O O . ILE A 1 83 ? -11.571 -1.394 3.850 1.00 94.62 83 ILE A O 1
ATOM 607 N N . ILE A 1 84 ? -10.320 -3.033 2.960 1.00 95.12 84 ILE A N 1
ATOM 608 C CA . ILE A 1 84 ? -10.848 -4.090 3.837 1.00 95.12 84 ILE A CA 1
ATOM 609 C C . ILE A 1 84 ? -10.539 -3.775 5.306 1.00 95.12 84 ILE A C 1
ATOM 611 O O . ILE A 1 84 ? -11.426 -3.848 6.161 1.00 95.12 84 ILE A O 1
ATOM 615 N N . LEU A 1 85 ? -9.300 -3.385 5.610 1.00 93.38 85 LEU A N 1
ATOM 616 C CA . LEU A 1 85 ? -8.881 -3.035 6.967 1.00 93.38 85 LEU A CA 1
ATOM 617 C C . LEU A 1 85 ? -9.625 -1.806 7.501 1.00 93.38 85 LEU A C 1
ATOM 619 O O . LEU A 1 85 ? -10.091 -1.831 8.641 1.00 93.38 85 LEU A O 1
ATOM 623 N N . ALA A 1 86 ? -9.784 -0.766 6.683 1.00 92.06 86 ALA A N 1
ATOM 624 C CA . ALA A 1 86 ? -10.539 0.432 7.038 1.00 92.06 86 ALA A CA 1
ATOM 625 C C . ALA A 1 86 ? -12.018 0.106 7.293 1.00 92.06 86 ALA A C 1
ATOM 627 O O . ALA A 1 86 ? -12.588 0.541 8.294 1.00 92.06 86 ALA A O 1
ATOM 628 N N . ALA A 1 87 ? -12.632 -0.729 6.450 1.00 93.44 87 ALA A N 1
ATOM 629 C CA . ALA A 1 87 ? -14.009 -1.179 6.638 1.00 93.44 87 ALA A CA 1
ATOM 630 C C . ALA A 1 87 ? -14.182 -1.982 7.941 1.00 93.44 87 ALA A C 1
ATOM 632 O O . ALA A 1 87 ? -15.169 -1.797 8.662 1.00 93.44 87 ALA A O 1
ATOM 633 N N . LEU A 1 88 ? -13.218 -2.844 8.281 1.00 92.69 88 LEU A N 1
ATOM 634 C CA . LEU A 1 88 ? -13.212 -3.589 9.544 1.00 92.69 88 LEU A CA 1
ATOM 635 C C . LEU A 1 88 ? -13.060 -2.666 10.758 1.00 92.69 88 LEU A C 1
ATOM 637 O O . LEU A 1 88 ? -13.794 -2.826 11.736 1.00 92.69 88 LEU A O 1
ATOM 641 N N . GLN A 1 89 ? -12.139 -1.702 10.703 1.00 91.62 89 GLN A N 1
ATOM 642 C CA . GLN A 1 89 ? -11.956 -0.702 11.761 1.00 91.62 89 GLN A CA 1
ATOM 643 C C . GLN A 1 89 ? -13.233 0.114 11.968 1.00 91.62 89 GLN A C 1
ATOM 645 O O . GLN A 1 89 ? -13.731 0.201 13.089 1.00 91.62 89 GLN A O 1
ATOM 650 N N . TRP A 1 90 ? -13.838 0.595 10.882 1.00 90.81 90 TRP A N 1
ATOM 651 C CA . TRP A 1 90 ? -15.082 1.356 10.936 1.00 90.81 90 TRP A CA 1
ATOM 652 C C . TRP A 1 90 ? -16.243 0.557 11.539 1.00 90.81 90 TRP A C 1
ATOM 654 O O . TRP A 1 90 ? -16.998 1.073 12.369 1.00 90.81 90 TRP A O 1
ATOM 664 N N . ARG A 1 91 ? -16.375 -0.732 11.188 1.00 91.50 91 ARG A N 1
ATOM 665 C CA . ARG A 1 91 ? -17.373 -1.610 11.821 1.00 91.50 91 ARG A CA 1
ATOM 666 C C . ARG A 1 91 ? -17.119 -1.781 13.317 1.00 91.50 91 ARG A C 1
ATOM 668 O O . ARG A 1 91 ? -18.073 -1.704 14.090 1.00 91.50 91 ARG A O 1
ATOM 675 N N . ARG A 1 92 ? -15.867 -1.990 13.734 1.00 89.44 92 ARG A N 1
ATOM 676 C CA . ARG A 1 92 ? -15.508 -2.126 15.157 1.00 89.44 92 ARG A CA 1
ATOM 677 C C . ARG A 1 92 ? -15.838 -0.860 15.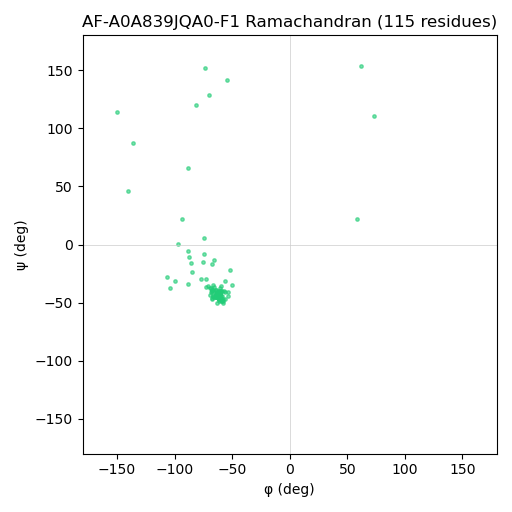939 1.00 89.44 92 ARG A C 1
ATOM 679 O O . ARG A 1 92 ? -16.479 -0.951 16.980 1.00 89.44 92 ARG A O 1
ATOM 686 N N . GLU A 1 93 ? -15.490 0.307 15.408 1.00 90.00 93 GLU A N 1
ATOM 687 C CA . GLU A 1 93 ? -15.819 1.592 16.031 1.00 90.00 93 GLU A CA 1
ATOM 688 C C . GLU A 1 93 ? -17.327 1.797 16.177 1.00 90.00 93 GLU A C 1
ATOM 690 O O . GLU A 1 93 ? -17.789 2.224 17.232 1.00 90.00 93 GLU A O 1
ATOM 695 N N . ARG A 1 94 ? -18.120 1.457 15.152 1.00 91.38 94 ARG A N 1
ATOM 696 C CA . ARG A 1 94 ? -19.590 1.530 15.220 1.00 91.38 94 ARG A CA 1
ATOM 697 C C . ARG A 1 94 ? -20.163 0.626 16.311 1.00 91.38 94 ARG A C 1
ATOM 699 O O . ARG A 1 94 ? -21.084 1.042 17.007 1.00 91.38 94 ARG A O 1
ATOM 706 N N . VAL A 1 95 ? -19.644 -0.592 16.456 1.00 91.62 95 VAL A N 1
ATOM 707 C CA . VAL A 1 95 ? -20.089 -1.527 17.502 1.00 91.62 95 VAL A CA 1
ATOM 708 C C . VAL A 1 95 ? -19.703 -1.013 18.887 1.00 91.62 95 VAL A C 1
ATOM 710 O O . VAL A 1 95 ? -20.553 -0.982 19.772 1.00 91.62 95 VAL A O 1
ATOM 713 N N . MET A 1 96 ? -18.462 -0.551 19.064 1.00 87.19 96 MET A N 1
ATOM 714 C CA . MET A 1 96 ? -18.013 0.010 20.340 1.00 87.19 96 MET A CA 1
ATOM 715 C C . MET A 1 96 ? -18.808 1.256 20.726 1.00 87.19 96 MET A C 1
ATOM 717 O O . MET A 1 96 ? -19.199 1.371 21.879 1.00 87.19 96 MET A O 1
ATOM 721 N N . LYS A 1 97 ? -19.110 2.150 19.776 1.00 89.69 97 LYS A N 1
ATOM 722 C CA . LYS A 1 97 ? -19.959 3.326 20.026 1.00 89.69 97 LYS A CA 1
ATOM 723 C C . LYS A 1 97 ? -21.351 2.929 20.511 1.00 89.69 97 LYS A C 1
ATOM 725 O O . LYS A 1 97 ? -21.782 3.439 21.533 1.00 89.69 97 LYS A O 1
ATOM 730 N N . LYS A 1 98 ? -21.998 1.958 19.856 1.00 89.19 98 LYS A N 1
ATOM 731 C CA . LYS A 1 98 ? -23.307 1.446 20.297 1.00 89.19 98 LYS A CA 1
ATOM 732 C C . LYS A 1 98 ? -23.260 0.834 21.699 1.00 89.19 98 LYS A C 1
ATOM 734 O O . LYS A 1 98 ? -24.173 1.044 22.485 1.00 89.19 98 LYS A O 1
ATOM 739 N N . GLN 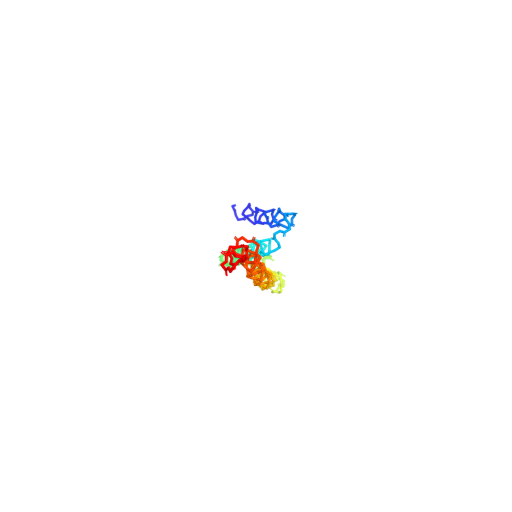A 1 99 ? -22.209 0.076 22.022 1.00 87.06 99 GLN A N 1
ATOM 740 C CA . GLN A 1 99 ? -22.052 -0.480 23.370 1.00 87.06 99 GLN A CA 1
ATOM 741 C C . GLN A 1 99 ? -21.775 0.600 24.416 1.00 87.06 99 GLN A C 1
ATOM 743 O O . GLN A 1 99 ? -22.283 0.511 25.529 1.00 87.06 99 GLN A O 1
ATOM 748 N N . LEU A 1 100 ? -20.995 1.620 24.060 1.00 87.88 100 LEU A N 1
ATOM 749 C CA . LEU A 1 100 ? -20.717 2.759 24.922 1.00 87.88 100 LEU A CA 1
ATOM 750 C C . LEU A 1 100 ? -22.000 3.557 25.199 1.00 87.88 100 LEU A C 1
ATOM 752 O O . LEU A 1 100 ? -22.266 3.868 26.352 1.00 87.88 100 LEU A O 1
ATOM 756 N N . GLU A 1 101 ? -22.815 3.825 24.175 1.00 89.75 101 GLU A N 1
ATOM 757 C CA . GLU A 1 101 ? -24.133 4.466 24.307 1.00 89.75 101 GLU A CA 1
ATOM 758 C C . GLU A 1 101 ? -25.048 3.663 25.244 1.00 89.75 101 GLU A C 1
ATOM 760 O O . GLU A 1 101 ? -25.539 4.209 26.227 1.00 89.75 101 GLU A O 1
ATOM 765 N N . GLN A 1 102 ? -25.180 2.348 25.031 1.00 87.12 102 GLN A N 1
ATOM 766 C CA . GLN A 1 102 ? -25.962 1.475 25.920 1.00 87.12 102 GLN A CA 1
ATOM 767 C C . GLN A 1 102 ? -25.431 1.442 27.360 1.00 87.12 102 GLN A C 1
ATOM 769 O O . GLN A 1 102 ? -26.206 1.353 28.314 1.00 87.12 102 GLN A O 1
ATOM 774 N N . PHE A 1 103 ? -24.109 1.480 27.534 1.00 86.56 103 PHE A N 1
ATOM 775 C CA . PHE A 1 103 ? -23.485 1.550 28.851 1.00 86.56 103 PHE A CA 1
ATOM 776 C C . PHE A 1 103 ? -23.796 2.884 29.538 1.00 86.56 103 PHE A C 1
ATOM 778 O O . PHE A 1 103 ? -24.174 2.891 30.708 1.00 86.56 103 PHE A O 1
ATOM 785 N N . PHE A 1 104 ? -23.698 4.001 28.814 1.00 85.31 104 PHE A N 1
ATOM 786 C CA . PHE A 1 104 ? -24.054 5.324 29.321 1.00 85.31 104 PHE A CA 1
ATOM 787 C C . PHE A 1 104 ? -25.535 5.413 29.710 1.00 85.31 104 PHE A C 1
ATOM 789 O O . PHE A 1 104 ? -25.840 5.880 30.805 1.00 85.31 104 PHE A O 1
ATOM 796 N N . GLU A 1 105 ? -26.450 4.907 28.882 1.00 84.44 105 GLU A N 1
ATOM 797 C CA . GLU A 1 105 ? -27.881 4.858 29.209 1.00 84.44 105 GLU A CA 1
ATOM 798 C C . GLU A 1 105 ? -28.142 4.059 30.497 1.00 84.44 105 GLU A C 1
ATOM 800 O O . GLU A 1 105 ? -28.791 4.554 31.419 1.00 84.44 105 GLU A O 1
ATOM 805 N N . ARG A 1 106 ? -27.572 2.853 30.626 1.00 79.88 106 ARG A N 1
ATOM 806 C CA . ARG A 1 106 ? -27.787 2.007 31.814 1.00 79.88 106 ARG A CA 1
ATOM 807 C C . ARG A 1 106 ? -27.132 2.540 33.086 1.00 79.88 106 ARG A C 1
ATOM 809 O O . ARG A 1 106 ? -27.743 2.461 34.146 1.00 79.88 106 ARG A O 1
ATOM 816 N N . CYS A 1 107 ? -25.894 3.022 33.012 1.00 74.50 107 CYS A N 1
ATOM 817 C CA . CYS A 1 107 ? -25.124 3.386 34.203 1.00 74.50 107 CYS A CA 1
ATOM 818 C C . CYS A 1 107 ? -25.346 4.831 34.656 1.00 74.50 107 CYS A C 1
ATOM 820 O O . CYS A 1 107 ? -25.290 5.090 35.854 1.00 74.50 107 CYS A O 1
ATOM 822 N N . LEU A 1 108 ? -25.566 5.766 33.726 1.00 66.00 108 LEU A N 1
ATOM 823 C CA . LEU A 1 108 ? -25.686 7.193 34.041 1.00 66.00 108 LEU A CA 1
ATOM 824 C C . LEU A 1 108 ? -27.141 7.671 34.112 1.00 66.00 108 LEU A C 1
ATOM 826 O O . LEU A 1 108 ? -27.432 8.544 34.924 1.00 66.00 108 LEU A O 1
ATOM 830 N N . PHE A 1 109 ? -28.056 7.080 33.335 1.00 62.38 109 PHE A N 1
ATOM 831 C CA . PHE A 1 109 ? -29.477 7.457 33.346 1.00 62.38 109 PHE A CA 1
ATOM 832 C C . PHE A 1 109 ? -30.384 6.431 34.044 1.00 62.38 109 PHE A C 1
ATOM 834 O O . PHE A 1 109 ? -31.363 6.823 34.671 1.00 62.38 109 PHE A O 1
ATOM 841 N N . GLY A 1 110 ? -30.022 5.14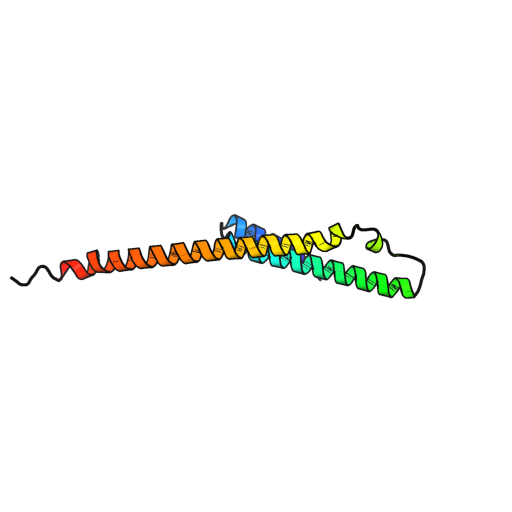4 34.055 1.00 54.25 110 GLY A N 1
ATOM 842 C CA . GLY A 1 110 ? -30.819 4.083 34.690 1.00 54.25 110 GLY A CA 1
ATOM 843 C C . GLY A 1 110 ? -30.965 4.158 36.220 1.00 54.25 110 GLY A C 1
ATOM 844 O O . GLY A 1 110 ? -31.815 3.471 36.775 1.00 54.25 110 GLY A O 1
ATOM 845 N N . HIS A 1 111 ? -30.177 4.981 36.926 1.00 53.91 111 HIS A N 1
ATOM 846 C CA . HIS A 1 111 ? -30.327 5.166 38.380 1.00 53.91 111 HIS A CA 1
ATOM 847 C C . HIS A 1 111 ? -31.374 6.231 38.759 1.00 53.91 111 HIS A C 1
ATOM 849 O O . HIS A 1 111 ? -31.820 6.257 39.904 1.00 53.91 111 HIS A O 1
ATOM 855 N N . ASN A 1 112 ? -31.787 7.093 37.821 1.00 53.84 112 ASN A N 1
ATOM 856 C CA . ASN A 1 112 ? -32.722 8.189 38.104 1.00 53.84 112 ASN A CA 1
ATOM 857 C C . ASN A 1 112 ? -34.205 7.810 37.975 1.00 53.84 112 ASN A C 1
ATOM 859 O O . ASN A 1 112 ? -35.046 8.619 38.343 1.00 53.84 112 ASN A O 1
ATOM 863 N N . GLU A 1 113 ? -34.536 6.598 37.522 1.00 55.12 113 GLU A N 1
ATOM 864 C CA . GLU A 1 113 ? -35.932 6.131 37.445 1.00 55.12 113 GLU A CA 1
ATOM 865 C C . GLU A 1 113 ? -36.366 5.273 38.649 1.00 55.12 113 GLU A C 1
ATOM 867 O O . GLU A 1 113 ? -37.512 4.853 38.729 1.00 55.12 113 GLU A O 1
ATOM 872 N N . ALA A 1 114 ? -35.491 5.028 39.632 1.00 53.94 114 ALA A N 1
ATOM 873 C CA . ALA A 1 114 ? -35.806 4.190 40.800 1.00 53.94 114 ALA A CA 1
ATOM 874 C C . ALA A 1 114 ? -36.318 4.978 42.028 1.00 53.94 114 ALA A C 1
ATOM 876 O O . ALA A 1 114 ? -36.173 4.514 43.160 1.00 53.94 114 ALA A O 1
ATOM 877 N N . LYS A 1 115 ? -36.856 6.191 41.839 1.00 45.66 115 LYS A N 1
ATOM 878 C CA . LYS A 1 115 ? -37.287 7.075 42.938 1.00 45.66 115 LYS A CA 1
ATOM 879 C C . LYS A 1 115 ? -38.593 7.821 42.651 1.00 45.66 115 LYS A C 1
ATOM 881 O O . LYS A 1 115 ? -38.699 9.008 42.922 1.00 45.66 115 LYS A O 1
ATOM 886 N N . GLU A 1 116 ? -39.592 7.111 42.155 1.00 48.12 116 GLU A N 1
ATOM 887 C CA . GLU A 1 116 ? -40.994 7.511 42.293 1.00 48.12 116 GLU A CA 1
ATOM 888 C C . GLU A 1 116 ? -41.786 6.254 42.659 1.00 48.12 116 GLU A C 1
ATOM 890 O O . GLU A 1 116 ? -42.168 5.506 41.771 1.00 48.12 116 GLU A O 1
ATOM 895 N N . ASP A 1 117 ? -41.873 5.963 43.963 1.00 43.09 117 ASP A N 1
ATOM 896 C CA . ASP A 1 117 ? -42.986 5.278 44.650 1.00 43.09 117 ASP A CA 1
ATOM 897 C C . ASP A 1 117 ? -42.735 5.258 46.172 1.00 43.09 117 ASP A C 1
ATOM 899 O O . ASP A 1 117 ? -41.651 4.797 46.608 1.00 43.09 117 ASP A O 1
#

Mean predicted aligned error: 10.38 Å